Protein AF-A0A2H5QGP0-F1 (afdb_monomer_lite)

pLDDT: mean 85.45, std 14.39, range [37.5, 97.44]

Secondary structure (DSSP, 8-state):
-HHHHHHTS-TTT--HHHHHHHHHHTT-GGGGGTT----HHHHHHHHHHHHHHH-SSGGGSPPHHHHHHHHHSSS--PPPPPGGGGGGG-

Structure (mmCIF, N/CA/C/O backbone):
data_AF-A0A2H5QGP0-F1
#
_entry.id   AF-A0A2H5QGP0-F1
#
loop_
_atom_site.group_PDB
_atom_site.id
_atom_site.type_symbol
_atom_site.label_atom_id
_atom_site.label_alt_id
_atom_site.label_comp_id
_atom_site.label_asym_id
_atom_site.label_entity_id
_atom_site.label_seq_id
_atom_site.pdbx_PDB_ins_code
_atom_site.Cartn_x
_atom_site.Cartn_y
_atom_site.Cartn_z
_atom_site.occupancy
_atom_site.B_iso_or_equiv
_atom_site.auth_seq_id
_atom_site.auth_comp_id
_atom_site.auth_asym_id
_atom_site.auth_atom_id
_atom_site.pdbx_PDB_model_num
ATOM 1 N N . MET A 1 1 ? 0.811 -4.440 18.130 1.00 53.00 1 MET A N 1
ATOM 2 C CA . MET A 1 1 ? 1.806 -4.168 19.188 1.00 53.00 1 MET A CA 1
ATOM 3 C C . MET A 1 1 ? 2.979 -3.385 18.614 1.00 53.00 1 MET A C 1
ATOM 5 O O . MET A 1 1 ? 3.191 -2.292 19.094 1.00 53.00 1 MET A O 1
ATOM 9 N N . ILE A 1 2 ? 3.621 -3.827 17.523 1.00 61.62 2 ILE A N 1
ATOM 10 C CA . ILE A 1 2 ? 4.753 -3.085 16.922 1.00 61.62 2 ILE A CA 1
ATOM 11 C C . ILE A 1 2 ? 4.322 -1.815 16.143 1.00 61.62 2 ILE A C 1
ATOM 13 O O . ILE A 1 2 ? 4.982 -0.790 16.245 1.00 61.62 2 ILE A O 1
ATOM 17 N N . CYS A 1 3 ? 3.161 -1.807 15.463 1.00 62.91 3 CYS A N 1
ATOM 18 C CA . CYS A 1 3 ? 2.658 -0.604 14.757 1.00 62.91 3 CYS A CA 1
ATOM 19 C C . CYS A 1 3 ? 2.549 0.630 15.664 1.00 62.91 3 CYS A C 1
ATOM 21 O O . CYS A 1 3 ? 2.855 1.746 15.251 1.00 62.91 3 CYS A O 1
ATOM 23 N N . GLU A 1 4 ? 2.112 0.400 16.905 1.00 61.97 4 GLU A N 1
ATOM 24 C CA . GLU A 1 4 ? 1.992 1.442 17.920 1.00 61.97 4 GLU A CA 1
ATOM 25 C C . GLU A 1 4 ? 3.365 1.853 18.468 1.00 61.97 4 GLU A C 1
ATOM 27 O O . GLU A 1 4 ? 3.554 2.996 18.865 1.00 61.97 4 GLU A O 1
ATOM 32 N N . GLU A 1 5 ? 4.356 0.957 18.482 1.00 67.88 5 GLU A N 1
ATOM 33 C CA . GLU A 1 5 ? 5.725 1.299 18.888 1.00 67.88 5 GLU A CA 1
ATOM 34 C C . GLU A 1 5 ? 6.358 2.280 17.895 1.00 67.88 5 GLU A C 1
ATOM 36 O O . GLU A 1 5 ? 6.910 3.293 18.320 1.00 67.88 5 GLU A O 1
ATOM 41 N N . LEU A 1 6 ? 6.208 2.043 16.586 1.00 66.44 6 LEU A N 1
ATOM 42 C CA . LEU A 1 6 ? 6.712 2.964 15.563 1.00 66.44 6 LEU A CA 1
ATOM 43 C C . LEU A 1 6 ? 5.927 4.280 15.507 1.00 66.44 6 LEU A C 1
ATOM 45 O O . LEU A 1 6 ? 6.539 5.321 15.299 1.00 66.44 6 LEU A O 1
ATOM 49 N N . SER A 1 7 ? 4.614 4.284 15.769 1.00 69.25 7 SER A N 1
ATOM 50 C CA . SER A 1 7 ? 3.857 5.545 15.860 1.00 69.25 7 SER A CA 1
ATOM 51 C C . SER A 1 7 ? 4.258 6.413 17.061 1.00 69.25 7 SER A C 1
ATOM 53 O O . SER A 1 7 ? 3.916 7.589 17.105 1.00 69.25 7 SER A O 1
ATOM 55 N N . ASN A 1 8 ? 4.939 5.835 18.057 1.00 75.06 8 ASN A N 1
ATOM 56 C CA . ASN A 1 8 ? 5.418 6.541 19.247 1.00 75.06 8 ASN A CA 1
ATOM 57 C C . ASN A 1 8 ? 6.871 7.039 19.118 1.00 75.06 8 ASN A C 1
ATOM 59 O O . ASN A 1 8 ? 7.378 7.675 20.046 1.00 75.06 8 ASN A O 1
ATOM 63 N N . LEU A 1 9 ? 7.558 6.746 18.010 1.00 74.81 9 LEU A N 1
ATOM 64 C CA . LEU A 1 9 ? 8.896 7.270 17.752 1.00 74.81 9 LEU A CA 1
ATOM 65 C C . LEU A 1 9 ? 8.833 8.722 17.241 1.00 74.81 9 LEU A C 1
ATOM 67 O O . LEU A 1 9 ? 7.846 9.122 16.622 1.00 74.81 9 LEU A O 1
ATOM 71 N N . PRO A 1 10 ? 9.892 9.521 17.466 1.00 76.00 10 PRO A N 1
ATOM 72 C CA . PRO A 1 10 ? 10.040 10.828 16.833 1.00 76.00 10 PRO A CA 1
ATOM 73 C C . PRO A 1 10 ? 9.951 10.728 15.302 1.00 76.00 10 PRO A C 1
ATOM 75 O O . PRO A 1 10 ? 10.498 9.794 14.717 1.00 76.00 10 PRO A O 1
ATOM 78 N N . GLU A 1 11 ? 9.310 11.701 14.648 1.00 69.81 11 GLU A N 1
ATOM 79 C CA . GLU A 1 11 ? 9.111 11.713 13.186 1.00 69.81 11 GLU A CA 1
ATOM 80 C C . GLU A 1 11 ? 10.421 11.561 12.389 1.00 69.81 11 GLU A C 1
ATOM 82 O O . GLU A 1 11 ? 10.427 10.970 11.312 1.00 69.81 11 GLU A O 1
ATOM 87 N N . ASP A 1 12 ? 11.548 12.042 12.922 1.00 78.56 12 ASP A N 1
ATOM 88 C CA . ASP A 1 12 ? 12.874 11.940 12.303 1.00 78.56 12 ASP A CA 1
ATOM 89 C C . ASP A 1 12 ? 13.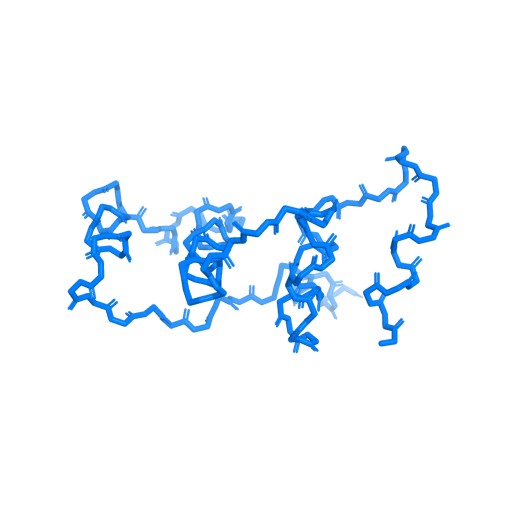511 10.542 12.404 1.00 78.56 12 ASP A C 1
ATOM 91 O O . ASP A 1 12 ? 14.556 10.297 11.800 1.00 78.56 12 ASP A O 1
ATOM 95 N N . GLN A 1 13 ? 12.894 9.621 13.149 1.00 74.75 13 GLN A N 1
ATOM 96 C CA . GLN A 1 13 ? 13.400 8.270 13.416 1.00 74.75 13 GLN A CA 1
ATOM 97 C C . GLN A 1 13 ? 12.518 7.164 12.825 1.00 74.75 13 GLN A C 1
ATOM 99 O O . GLN A 1 13 ? 12.925 6.002 12.821 1.00 74.75 13 GLN A O 1
ATOM 104 N N . VAL A 1 14 ? 11.331 7.501 12.313 1.00 80.75 14 VAL A N 1
ATOM 105 C CA . VAL A 1 14 ? 10.400 6.527 11.731 1.00 80.75 14 VAL A CA 1
ATOM 106 C C . VAL A 1 14 ? 10.675 6.344 10.244 1.00 80.75 14 VAL A C 1
ATOM 108 O O . VAL A 1 14 ? 10.564 7.276 9.448 1.00 80.75 14 VAL A O 1
ATOM 111 N N . ILE A 1 15 ? 10.959 5.107 9.839 1.00 87.56 15 ILE A N 1
ATOM 112 C CA . ILE A 1 15 ? 10.948 4.731 8.425 1.00 87.56 15 ILE A CA 1
ATOM 113 C C . ILE A 1 15 ? 9.490 4.520 8.010 1.00 87.56 15 ILE A C 1
ATOM 115 O O . ILE A 1 15 ? 8.841 3.565 8.438 1.00 87.56 15 ILE A O 1
ATOM 119 N N . LEU A 1 16 ? 8.977 5.416 7.161 1.00 88.38 16 LEU A N 1
ATOM 120 C CA . LEU A 1 16 ? 7.573 5.417 6.733 1.00 88.38 16 LEU A CA 1
ATOM 121 C C . LEU A 1 16 ? 7.138 4.071 6.134 1.00 88.38 16 LEU A C 1
ATOM 123 O O . LEU A 1 16 ? 6.070 3.567 6.4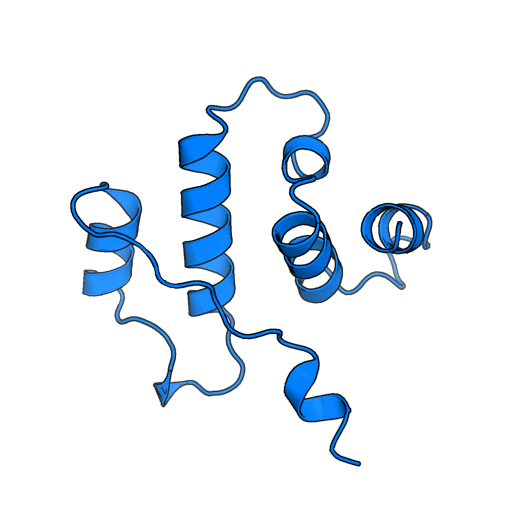62 1.00 88.38 16 LEU A O 1
ATOM 127 N N . GLU A 1 17 ? 7.970 3.484 5.274 1.00 89.06 17 GLU A N 1
ATOM 128 C CA . GLU A 1 17 ? 7.710 2.174 4.670 1.00 89.06 17 GLU A CA 1
ATOM 129 C C . GLU A 1 17 ? 7.551 1.069 5.722 1.00 89.06 17 GLU A C 1
ATOM 131 O O . GLU A 1 17 ? 6.613 0.275 5.641 1.00 89.06 17 GLU A O 1
ATOM 136 N N . GLU A 1 18 ? 8.438 1.034 6.718 1.00 88.06 18 GLU A N 1
ATOM 137 C CA . GLU A 1 18 ? 8.421 0.017 7.768 1.00 88.06 18 GLU A CA 1
ATOM 138 C C . GLU A 1 18 ? 7.169 0.151 8.637 1.00 88.06 18 GLU A C 1
ATOM 140 O O . GLU A 1 18 ? 6.466 -0.833 8.875 1.00 88.06 18 GLU A O 1
ATOM 145 N N . TRP A 1 19 ? 6.829 1.379 9.035 1.00 89.38 19 TRP A N 1
ATOM 146 C CA . TRP A 1 19 ? 5.609 1.655 9.789 1.00 89.38 19 TRP A CA 1
ATOM 147 C C . TRP A 1 19 ? 4.349 1.260 9.018 1.00 89.38 19 TRP A C 1
ATOM 149 O O . TRP A 1 19 ? 3.499 0.541 9.548 1.00 89.38 19 TRP A O 1
ATOM 159 N N . VAL A 1 20 ? 4.252 1.646 7.744 1.00 92.19 20 VAL A N 1
ATOM 160 C CA . VAL A 1 20 ? 3.121 1.276 6.883 1.00 92.19 20 VAL A CA 1
ATOM 161 C C . VAL A 1 20 ? 3.014 -0.241 6.734 1.00 92.19 20 VAL A C 1
ATOM 163 O O . VAL A 1 20 ? 1.911 -0.782 6.856 1.00 92.19 20 VAL A O 1
ATOM 166 N N . TYR A 1 21 ? 4.128 -0.944 6.504 1.00 92.25 21 TYR A N 1
ATOM 167 C CA . TYR A 1 21 ? 4.117 -2.400 6.369 1.00 92.25 21 TYR A CA 1
ATOM 168 C C . TYR A 1 21 ? 3.661 -3.082 7.662 1.00 92.25 21 TYR A C 1
ATOM 170 O O . TYR A 1 21 ? 2.842 -4.000 7.620 1.00 92.25 21 TYR A O 1
ATOM 178 N N . GLN A 1 22 ? 4.123 -2.617 8.822 1.00 90.00 22 GLN A N 1
ATOM 179 C CA . GLN A 1 22 ? 3.673 -3.155 10.103 1.00 90.00 22 GLN A CA 1
ATOM 180 C C . GLN A 1 22 ? 2.182 -2.904 10.329 1.00 90.00 22 GLN A C 1
ATOM 182 O O . GLN A 1 22 ? 1.470 -3.820 10.735 1.00 90.00 22 GLN A O 1
ATOM 187 N N . CYS A 1 23 ? 1.682 -1.692 10.058 1.00 92.12 23 CYS A N 1
ATOM 188 C CA . CYS A 1 23 ? 0.247 -1.383 10.117 1.00 92.12 23 CYS A CA 1
ATOM 189 C C . CYS A 1 23 ? -0.565 -2.314 9.211 1.00 92.12 23 CYS A C 1
ATOM 191 O O . CYS A 1 23 ? -1.628 -2.793 9.611 1.00 92.12 23 CYS A O 1
ATOM 193 N N . PHE A 1 24 ? -0.046 -2.605 8.018 1.00 93.44 24 PHE A N 1
ATOM 194 C CA . PHE A 1 24 ? -0.632 -3.552 7.079 1.00 93.44 24 PHE A CA 1
ATOM 195 C C . PHE A 1 24 ? -0.654 -4.988 7.625 1.00 93.44 24 PHE A C 1
ATOM 197 O O . PHE A 1 24 ? -1.720 -5.602 7.662 1.00 93.44 24 PHE A O 1
ATOM 204 N N . GLU A 1 25 ? 0.476 -5.508 8.105 1.00 91.88 25 GLU A N 1
ATOM 205 C CA . GLU A 1 25 ? 0.588 -6.866 8.659 1.00 91.88 25 GLU A CA 1
ATOM 206 C C . GLU A 1 25 ? -0.264 -7.046 9.926 1.00 91.88 25 GLU A C 1
ATOM 208 O O . GLU A 1 25 ? -0.890 -8.087 10.126 1.00 91.88 25 GLU A O 1
ATOM 213 N N . GLY A 1 26 ? -0.345 -6.007 10.757 1.00 90.00 26 GLY A N 1
ATOM 214 C CA . GLY A 1 26 ? -1.150 -5.983 11.974 1.00 90.00 26 GLY A CA 1
ATOM 215 C C . GLY A 1 26 ? -2.645 -5.732 11.754 1.00 90.00 26 GLY A C 1
ATOM 216 O O . GLY A 1 26 ? -3.393 -5.768 12.729 1.00 90.00 26 GLY A O 1
ATOM 217 N N . GLY A 1 27 ? -3.087 -5.453 10.521 1.00 90.31 27 GLY A N 1
ATOM 218 C CA . GLY A 1 27 ? -4.483 -5.126 10.210 1.00 90.31 27 GLY A CA 1
ATOM 219 C C . GLY A 1 27 ? -4.963 -3.776 10.763 1.00 90.31 27 GLY A C 1
ATOM 220 O O . GLY A 1 27 ? -6.166 -3.544 10.841 1.00 90.31 27 GLY A O 1
ATOM 221 N N . ASN A 1 28 ? -4.045 -2.878 11.134 1.00 90.88 28 ASN A N 1
ATOM 222 C CA . ASN A 1 28 ? -4.326 -1.591 11.784 1.00 90.88 28 ASN A CA 1
ATOM 223 C C . ASN A 1 28 ? -4.255 -0.412 10.799 1.00 90.88 28 ASN A C 1
ATOM 225 O O . ASN A 1 28 ? -3.788 0.672 11.141 1.00 90.88 28 ASN A O 1
ATOM 229 N N . LEU A 1 29 ? -4.712 -0.609 9.558 1.00 91.19 29 LEU A N 1
ATOM 230 C CA . LEU A 1 29 ? -4.596 0.390 8.486 1.00 91.19 29 LEU A CA 1
ATOM 231 C C . LEU A 1 29 ? -5.305 1.716 8.792 1.00 91.19 29 LEU A C 1
ATOM 233 O O . LEU A 1 29 ? -4.888 2.754 8.290 1.00 91.19 29 LEU A O 1
ATOM 237 N N . SER A 1 30 ? -6.327 1.713 9.648 1.00 89.31 30 SER A N 1
ATOM 238 C CA . SER A 1 30 ? -7.025 2.930 10.077 1.00 89.31 30 SER A CA 1
ATOM 239 C C . SER A 1 30 ? -6.116 3.949 10.773 1.00 89.31 30 SER A C 1
ATOM 241 O O . SER A 1 30 ? -6.448 5.130 10.798 1.00 89.31 30 SER A O 1
ATOM 243 N N . GLN A 1 31 ? -4.974 3.521 11.324 1.00 88.25 31 GLN A N 1
ATOM 244 C CA . GLN A 1 31 ? -3.986 4.426 11.922 1.00 88.25 31 GLN A CA 1
ATOM 245 C C . GLN A 1 31 ? -3.291 5.311 10.876 1.00 88.25 31 GLN A C 1
ATOM 247 O O . GLN A 1 31 ? -2.802 6.378 11.220 1.00 88.25 31 GLN A O 1
ATOM 252 N N . LEU A 1 32 ? -3.285 4.903 9.601 1.00 88.75 32 LEU A N 1
ATOM 253 C CA . LEU A 1 32 ? -2.625 5.634 8.514 1.00 88.75 32 LEU A CA 1
ATOM 254 C C . LEU A 1 32 ? -3.407 6.864 8.030 1.00 88.75 32 LEU A C 1
ATOM 256 O O . LEU A 1 32 ? -2.881 7.635 7.236 1.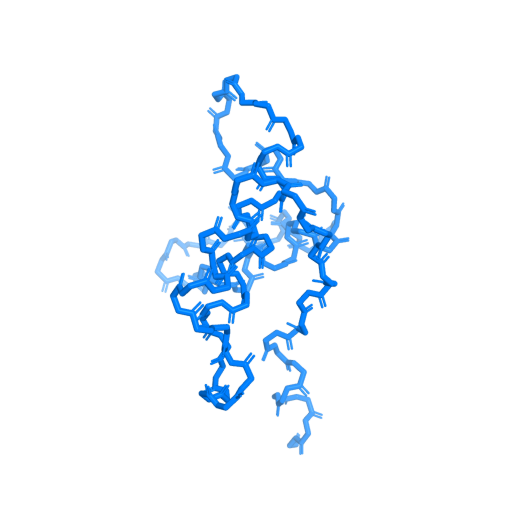00 88.75 32 LEU A O 1
ATOM 260 N N . VAL A 1 33 ? -4.669 7.016 8.443 1.00 89.56 33 VAL A N 1
ATOM 261 C CA . VAL A 1 33 ? -5.599 8.012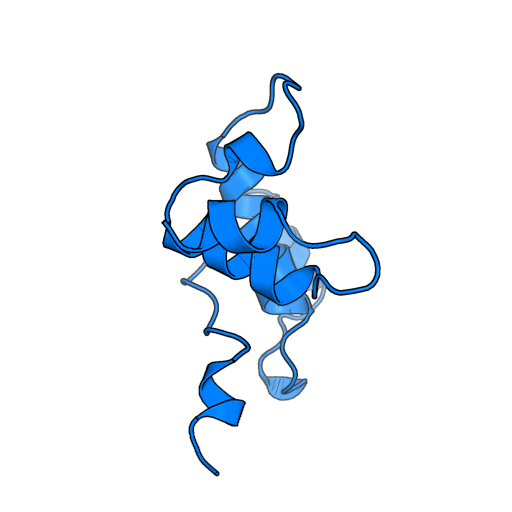 7.882 1.00 89.56 33 VAL A CA 1
ATOM 262 C C . VAL A 1 33 ? -6.160 8.983 8.925 1.00 89.56 33 VAL A C 1
ATOM 264 O O . VAL A 1 33 ? -7.146 9.645 8.650 1.00 89.56 33 VAL A O 1
ATOM 267 N N . GLU A 1 34 ? -5.567 9.058 10.124 1.00 82.00 34 GLU A N 1
ATOM 268 C CA . GLU A 1 34 ? -5.835 10.079 11.166 1.00 82.00 34 GLU A CA 1
ATOM 269 C C . GLU A 1 34 ? -7.315 10.493 11.365 1.00 82.00 34 GLU A C 1
ATOM 271 O O . GLU A 1 34 ? -7.640 11.654 11.608 1.00 82.00 34 GLU A O 1
ATOM 276 N N . GLY A 1 35 ? -8.245 9.536 11.303 1.00 78.25 35 GLY A N 1
ATOM 277 C CA . GLY A 1 35 ? -9.674 9.797 11.519 1.00 78.25 35 GLY A CA 1
ATOM 278 C C . GLY A 1 35 ? -10.456 10.268 10.288 1.00 78.25 35 GLY A C 1
ATOM 279 O O . GLY A 1 35 ? -11.632 10.607 10.420 1.00 78.25 35 GLY A O 1
ATOM 280 N N . GLU A 1 36 ? -9.860 10.248 9.096 1.00 88.62 36 GLU A N 1
ATOM 281 C CA . GLU A 1 36 ? -10.594 10.377 7.840 1.00 88.62 36 GLU A CA 1
ATOM 282 C C . GLU A 1 36 ? -11.476 9.143 7.591 1.00 88.62 36 GLU A C 1
ATOM 284 O O . GLU A 1 36 ? -11.052 7.991 7.738 1.00 88.62 36 GLU A O 1
ATOM 289 N N . GLU A 1 37 ? -12.723 9.376 7.173 1.00 90.31 37 GLU A N 1
ATOM 290 C CA . GLU A 1 37 ? -13.595 8.293 6.723 1.00 90.31 37 GLU A CA 1
ATOM 291 C C . GLU A 1 37 ? -13.183 7.836 5.323 1.00 90.31 37 GLU A C 1
ATOM 293 O O . GLU A 1 37 ? -13.507 8.460 4.311 1.00 90.31 37 GLU A O 1
ATOM 298 N N . VAL A 1 38 ? -12.479 6.708 5.274 1.00 92.12 38 VAL A N 1
ATOM 299 C CA . VAL A 1 38 ? -12.057 6.058 4.032 1.00 92.12 38 VAL A CA 1
ATOM 300 C C . VAL A 1 38 ? -12.657 4.663 3.912 1.00 92.12 38 VAL A C 1
ATOM 302 O O . VAL A 1 38 ? -12.854 3.948 4.901 1.00 92.12 38 VAL A O 1
ATOM 305 N N . ASP A 1 39 ? -12.912 4.239 2.674 1.00 93.88 39 ASP A N 1
ATOM 306 C CA . ASP A 1 39 ? -13.286 2.855 2.402 1.00 93.88 39 ASP A CA 1
ATOM 307 C C . ASP A 1 39 ? -12.099 1.935 2.722 1.00 93.88 39 ASP A C 1
ATOM 309 O O . ASP A 1 39 ? -11.058 1.975 2.065 1.00 93.88 39 ASP A O 1
ATOM 313 N N . GLN A 1 40 ? -12.260 1.093 3.743 1.00 92.31 40 GLN A N 1
ATOM 314 C CA . GLN A 1 40 ? -11.182 0.242 4.256 1.00 92.31 40 GLN A CA 1
ATOM 315 C C . GLN A 1 40 ? -10.644 -0.736 3.203 1.00 92.31 40 GLN A C 1
ATOM 317 O O . GLN A 1 40 ? -9.458 -1.059 3.207 1.00 92.31 40 GLN A O 1
ATOM 322 N N . ARG A 1 41 ? -11.487 -1.179 2.259 1.00 92.50 41 ARG A N 1
ATOM 323 C CA . ARG A 1 41 ? -11.058 -2.087 1.183 1.00 92.50 41 ARG A CA 1
ATOM 324 C C . ARG A 1 41 ? -10.207 -1.356 0.152 1.00 92.50 41 ARG A C 1
ATOM 326 O O . ARG A 1 41 ? -9.234 -1.921 -0.344 1.00 92.50 41 ARG A O 1
ATOM 333 N N . GLN A 1 42 ? -10.561 -0.118 -0.181 1.00 94.00 42 GLN A N 1
ATOM 334 C CA . GLN A 1 42 ? -9.751 0.742 -1.038 1.00 94.00 42 GLN A CA 1
ATOM 335 C C . GLN A 1 42 ? -8.444 1.129 -0.354 1.00 94.00 42 GLN A C 1
ATOM 337 O O . GLN A 1 42 ? -7.405 1.072 -1.006 1.00 94.00 42 GLN A O 1
ATOM 342 N N . LEU A 1 43 ? -8.469 1.436 0.946 1.00 95.38 43 LEU A N 1
ATOM 343 C CA . LEU A 1 43 ? -7.260 1.718 1.719 1.00 95.38 43 LEU A CA 1
ATOM 344 C C . LEU A 1 43 ? -6.297 0.528 1.678 1.00 95.38 43 LEU A C 1
ATOM 346 O O . LEU A 1 43 ? -5.156 0.677 1.248 1.00 95.38 43 LEU A O 1
ATOM 350 N N . GLU A 1 44 ? -6.766 -0.672 2.026 1.00 95.44 44 GLU A N 1
ATOM 351 C CA . GLU A 1 44 ? -5.951 -1.889 1.960 1.00 95.44 44 GLU A CA 1
ATOM 352 C C . GLU A 1 44 ? -5.400 -2.134 0.550 1.00 95.44 44 GLU A C 1
ATOM 354 O O . GLU A 1 44 ? -4.223 -2.457 0.380 1.00 95.44 44 GLU A O 1
ATOM 359 N N . ARG A 1 45 ? -6.230 -1.938 -0.480 1.00 96.50 45 ARG A N 1
ATOM 360 C CA . ARG A 1 45 ? -5.820 -2.080 -1.880 1.00 96.50 45 ARG A CA 1
ATOM 361 C C . ARG A 1 45 ? -4.704 -1.100 -2.240 1.00 96.50 45 ARG A C 1
ATOM 363 O O . ARG A 1 45 ? -3.703 -1.530 -2.808 1.00 96.50 45 ARG A O 1
ATOM 370 N N . ILE A 1 46 ? -4.852 0.180 -1.908 1.00 96.06 46 ILE A N 1
ATOM 371 C CA . ILE A 1 46 ? -3.861 1.225 -2.202 1.00 96.06 46 ILE A CA 1
ATOM 372 C C . ILE A 1 46 ? -2.551 0.940 -1.470 1.00 96.06 46 ILE A C 1
ATOM 374 O O . ILE A 1 46 ? -1.496 0.991 -2.097 1.00 96.06 46 ILE A O 1
ATOM 378 N N . ILE A 1 47 ? -2.609 0.566 -0.189 1.00 96.44 47 ILE A N 1
ATOM 379 C CA . ILE A 1 47 ? -1.415 0.230 0.597 1.00 96.44 47 ILE A CA 1
ATOM 380 C C . ILE A 1 47 ? -0.688 -0.977 0.000 1.00 96.44 47 ILE A C 1
ATOM 382 O O . ILE A 1 47 ? 0.523 -0.917 -0.205 1.00 96.44 47 ILE A O 1
ATOM 386 N N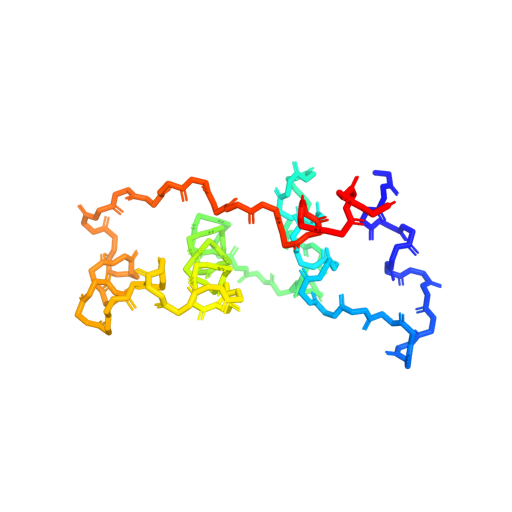 . LYS A 1 48 ? -1.406 -2.036 -0.396 1.00 96.44 48 LYS A N 1
ATOM 387 C CA . LYS A 1 48 ? -0.791 -3.174 -1.099 1.00 96.44 48 LYS A CA 1
ATOM 388 C C . LYS A 1 48 ? -0.122 -2.754 -2.410 1.00 96.44 48 LYS A C 1
ATOM 390 O O . LYS A 1 48 ? 0.985 -3.207 -2.691 1.00 96.44 48 LYS A O 1
ATOM 395 N N . VAL A 1 49 ? -0.765 -1.905 -3.220 1.00 97.31 49 VAL A N 1
ATOM 396 C CA . VAL A 1 49 ? -0.156 -1.373 -4.455 1.00 97.31 49 VAL A CA 1
ATOM 397 C C . VAL A 1 49 ? 1.108 -0.577 -4.136 1.00 97.31 49 VAL A C 1
ATOM 399 O O . VAL A 1 49 ? 2.129 -0.794 -4.783 1.00 97.31 49 VAL A O 1
ATOM 402 N N . ALA A 1 50 ? 1.054 0.316 -3.145 1.00 96.56 50 ALA A N 1
ATOM 403 C CA . ALA A 1 50 ? 2.178 1.156 -2.751 1.00 96.56 50 ALA A CA 1
ATOM 404 C C . ALA A 1 50 ? 3.385 0.312 -2.321 1.00 96.56 50 ALA A C 1
ATOM 406 O O . ALA A 1 50 ? 4.471 0.509 -2.860 1.00 96.56 50 ALA A O 1
ATOM 407 N N . LEU A 1 51 ? 3.172 -0.687 -1.459 1.00 95.50 51 LEU A N 1
ATOM 408 C CA . LEU A 1 51 ? 4.213 -1.612 -1.004 1.00 95.50 51 LEU A CA 1
ATOM 409 C C . LEU A 1 51 ? 4.847 -2.395 -2.170 1.00 95.50 51 LEU A C 1
ATOM 411 O O . LEU A 1 51 ? 6.063 -2.535 -2.233 1.00 95.50 51 LEU A O 1
ATOM 415 N N . TRP A 1 52 ? 4.058 -2.833 -3.159 1.00 96.31 52 TRP A N 1
ATOM 416 C CA . TRP A 1 52 ? 4.596 -3.455 -4.380 1.00 96.31 52 TRP A CA 1
ATOM 417 C C . TRP A 1 52 ? 5.421 -2.493 -5.250 1.00 96.31 52 TRP A C 1
ATOM 419 O O . TRP A 1 52 ? 6.351 -2.922 -5.934 1.00 96.31 52 TRP A O 1
ATOM 429 N N . CYS A 1 53 ? 5.073 -1.207 -5.271 1.00 96.56 53 CYS A N 1
ATOM 430 C CA . CYS A 1 53 ? 5.751 -0.196 -6.082 1.00 96.56 53 CYS A CA 1
ATOM 431 C C . CYS A 1 53 ? 7.103 0.239 -5.507 1.00 96.56 53 CYS A C 1
ATOM 433 O O . CYS A 1 53 ? 7.970 0.652 -6.280 1.00 96.56 53 CYS A O 1
ATOM 435 N N . ILE A 1 54 ? 7.277 0.169 -4.186 1.00 93.69 54 ILE A N 1
ATOM 436 C CA . ILE A 1 54 ? 8.491 0.645 -3.508 1.00 93.69 54 ILE A CA 1
ATOM 437 C C . ILE A 1 54 ? 9.535 -0.446 -3.259 1.00 93.69 54 ILE A C 1
ATOM 439 O O . ILE A 1 54 ? 10.641 -0.101 -2.870 1.00 93.69 54 ILE A O 1
ATOM 443 N N . LEU A 1 55 ? 9.234 -1.715 -3.567 1.00 91.38 55 LEU A N 1
ATOM 444 C CA . LEU A 1 55 ? 10.155 -2.840 -3.360 1.00 91.38 55 LEU A CA 1
ATOM 445 C C . LEU A 1 55 ? 11.578 -2.549 -3.835 1.00 91.38 55 LEU A C 1
ATOM 447 O O . LEU A 1 55 ? 11.770 -2.119 -4.973 1.00 91.38 55 LEU A O 1
ATOM 451 N N . ASP A 1 56 ? 12.576 -2.876 -3.020 1.00 88.94 56 ASP A N 1
ATOM 452 C CA . ASP A 1 56 ? 13.983 -2.651 -3.362 1.00 88.94 56 ASP A CA 1
ATOM 453 C C . ASP A 1 56 ? 14.365 -3.265 -4.708 1.00 88.94 56 ASP A C 1
ATOM 455 O O . ASP A 1 56 ? 14.946 -2.583 -5.551 1.00 88.94 56 ASP A O 1
ATOM 459 N N . GLU A 1 57 ? 13.963 -4.516 -4.942 1.00 90.06 57 GLU A N 1
ATOM 460 C CA . GLU A 1 57 ? 14.244 -5.241 -6.177 1.00 90.06 57 GLU A CA 1
ATOM 461 C C . GLU A 1 57 ? 13.369 -4.722 -7.340 1.00 90.06 57 GLU A C 1
ATOM 463 O O . GLU A 1 57 ? 12.169 -5.026 -7.407 1.00 90.06 57 GLU A O 1
ATOM 468 N N . PRO A 1 58 ? 13.935 -3.977 -8.315 1.00 92.31 58 PRO A N 1
ATOM 469 C CA . PRO A 1 58 ? 13.140 -3.317 -9.349 1.00 92.31 58 PRO A CA 1
ATOM 470 C C . PRO A 1 58 ? 12.423 -4.302 -10.272 1.00 92.31 58 PRO A C 1
ATOM 472 O O . PRO A 1 58 ? 11.369 -3.975 -10.817 1.00 92.31 58 PRO A O 1
ATOM 475 N N . SER A 1 59 ? 12.972 -5.510 -10.443 1.00 93.00 59 SER A N 1
ATOM 476 C CA . SER A 1 59 ? 12.371 -6.555 -11.276 1.00 93.00 59 SER A CA 1
ATOM 477 C C . SER A 1 59 ? 11.076 -7.136 -10.692 1.00 93.00 59 SER A C 1
ATOM 479 O O . SER A 1 59 ? 10.266 -7.685 -11.442 1.00 93.00 59 SER A O 1
ATOM 481 N N . LEU A 1 60 ? 10.847 -6.978 -9.383 1.00 92.69 60 LEU A N 1
ATOM 482 C CA . LEU A 1 60 ? 9.621 -7.413 -8.706 1.00 92.69 60 LEU A CA 1
ATOM 483 C C . LEU A 1 60 ? 8.512 -6.352 -8.732 1.00 92.69 60 LEU A C 1
ATOM 485 O O . LEU A 1 60 ? 7.344 -6.686 -8.512 1.00 92.69 60 LEU A O 1
ATOM 489 N N . ARG A 1 61 ? 8.842 -5.088 -9.026 1.00 95.56 61 ARG A N 1
ATOM 490 C CA . ARG A 1 61 ? 7.857 -4.000 -9.078 1.00 95.56 61 ARG A CA 1
ATOM 491 C C . ARG A 1 61 ? 6.871 -4.210 -10.235 1.00 95.56 61 ARG A C 1
ATOM 493 O O . ARG A 1 61 ? 7.263 -4.605 -11.338 1.00 95.56 61 ARG A O 1
ATOM 500 N N . PRO A 1 62 ? 5.574 -3.925 -10.042 1.00 96.69 62 PRO A N 1
ATOM 501 C CA . PRO A 1 62 ? 4.593 -4.005 -11.114 1.00 96.69 62 PRO A CA 1
ATOM 502 C C . PRO A 1 62 ? 4.843 -2.923 -12.174 1.00 96.69 62 PRO A C 1
ATOM 504 O O . PRO A 1 62 ? 5.228 -1.796 -11.872 1.00 96.69 62 PRO A O 1
ATOM 507 N N . SER A 1 63 ? 4.551 -3.237 -13.439 1.00 97.31 63 SER A N 1
ATOM 508 C CA . SER A 1 63 ? 4.501 -2.207 -14.481 1.00 97.31 63 SER A CA 1
ATOM 509 C C . SER A 1 63 ? 3.358 -1.226 -14.214 1.00 97.31 63 SER A C 1
ATOM 511 O O . SER A 1 63 ? 2.335 -1.607 -13.644 1.00 97.31 63 SER A O 1
ATOM 513 N N . MET A 1 64 ? 3.461 0.009 -14.711 1.00 97.25 64 MET A N 1
ATOM 514 C CA . MET A 1 64 ? 2.399 1.011 -14.532 1.00 97.25 64 MET A CA 1
ATOM 515 C C . MET A 1 64 ? 1.031 0.532 -15.057 1.00 97.25 64 MET A C 1
ATOM 517 O O . MET A 1 64 ? -0.003 0.781 -14.447 1.00 97.25 64 MET A O 1
ATOM 521 N N . LYS A 1 65 ? 1.015 -0.253 -16.145 1.00 96.75 65 LYS A N 1
ATOM 522 C CA . LYS A 1 65 ? -0.208 -0.907 -16.641 1.00 96.75 65 LYS A CA 1
ATOM 523 C C . LYS A 1 65 ? -0.814 -1.862 -15.604 1.00 96.75 65 LYS A C 1
ATOM 525 O O . LYS A 1 65 ? -2.029 -1.898 -15.447 1.00 96.75 65 LYS A O 1
ATOM 530 N N . LYS A 1 66 ? 0.016 -2.652 -14.917 1.00 96.44 66 LYS A N 1
ATOM 531 C CA . LYS A 1 66 ? -0.436 -3.570 -13.864 1.00 96.44 66 LYS A CA 1
ATOM 532 C C . LYS A 1 66 ? -0.907 -2.799 -12.629 1.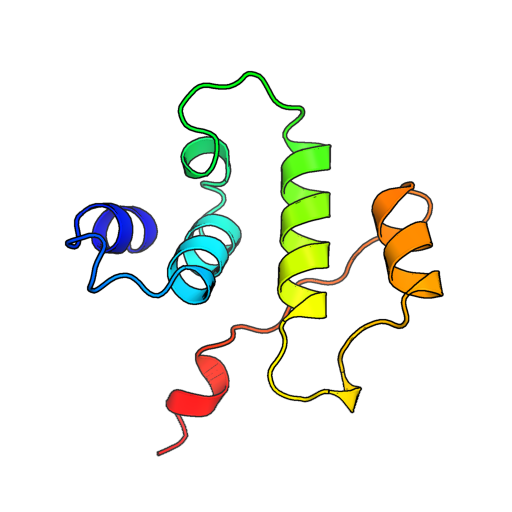00 96.44 66 LYS A C 1
ATOM 534 O O . LYS A 1 66 ? -1.937 -3.164 -12.083 1.00 96.44 66 LYS A O 1
ATOM 539 N N . VAL A 1 67 ? -0.219 -1.719 -12.251 1.00 97.44 67 VAL A N 1
ATOM 540 C CA . VAL A 1 67 ? -0.636 -0.812 -11.166 1.00 97.44 67 VAL A CA 1
ATOM 541 C C . VAL A 1 67 ? -2.050 -0.278 -11.403 1.00 97.44 67 VAL A C 1
ATOM 543 O O . VAL A 1 67 ? -2.884 -0.383 -10.511 1.00 97.44 67 VAL A O 1
ATOM 546 N N . LEU A 1 68 ? -2.356 0.206 -12.613 1.00 96.62 68 LEU A N 1
ATOM 547 C CA . LEU A 1 68 ? -3.706 0.674 -12.957 1.00 96.62 68 LEU A CA 1
ATOM 548 C C . LEU A 1 68 ? -4.762 -0.422 -12.772 1.00 96.62 68 LEU A C 1
ATOM 550 O O . LEU A 1 68 ? -5.748 -0.207 -12.075 1.00 96.62 68 LEU A O 1
ATOM 554 N N . LEU A 1 69 ? -4.514 -1.626 -13.297 1.00 96.81 69 LEU A N 1
ATOM 555 C CA . LEU A 1 69 ? -5.424 -2.764 -13.117 1.00 96.81 69 LEU A CA 1
ATOM 556 C C . LEU A 1 69 ? -5.592 -3.147 -11.639 1.00 96.81 69 LEU A C 1
ATOM 558 O O . LEU A 1 69 ? -6.676 -3.531 -11.216 1.00 96.81 69 LEU A O 1
ATOM 562 N N . MET A 1 70 ? -4.527 -3.060 -10.841 1.00 97.06 70 MET A N 1
ATOM 563 C CA . MET A 1 70 ? -4.590 -3.325 -9.403 1.00 97.06 70 MET A CA 1
ATOM 564 C C . MET A 1 70 ? -5.435 -2.278 -8.671 1.00 97.06 70 MET A C 1
ATOM 566 O O . MET A 1 70 ? -6.158 -2.643 -7.747 1.00 97.06 70 MET A O 1
ATOM 570 N N . LEU A 1 71 ? -5.388 -1.011 -9.086 1.00 96.62 71 LEU A N 1
ATOM 571 C CA . LEU A 1 71 ? -6.164 0.081 -8.490 1.00 96.62 71 LEU A CA 1
ATOM 572 C C . LEU A 1 71 ? -7.641 0.058 -8.906 1.00 96.62 71 LEU A C 1
ATOM 574 O O . LEU A 1 71 ? -8.506 0.239 -8.056 1.00 96.62 71 LEU A O 1
ATOM 578 N N . GLU A 1 72 ? -7.944 -0.234 -10.173 1.00 94.81 72 GLU A N 1
ATOM 579 C CA . GLU A 1 72 ? -9.318 -0.280 -10.709 1.00 94.81 72 GLU A CA 1
ATOM 580 C C . GLU A 1 72 ? -10.183 -1.394 -10.092 1.00 94.81 72 GLU A C 1
ATOM 582 O O . GLU A 1 72 ? -11.403 -1.400 -10.244 1.00 94.81 72 GLU A O 1
ATOM 587 N N . GLY A 1 73 ? -9.566 -2.361 -9.407 1.00 90.81 73 GLY A N 1
ATOM 588 C CA . GLY A 1 73 ? -10.268 -3.471 -8.771 1.00 90.81 73 GLY A CA 1
ATOM 589 C C . GLY A 1 73 ? -10.455 -4.787 -9.546 1.00 90.81 73 GLY A C 1
ATOM 590 O O . GLY A 1 73 ? -10.836 -5.749 -8.876 1.00 90.81 73 GLY A O 1
ATOM 591 N N . PRO A 1 74 ? -10.185 -4.936 -10.865 1.00 89.25 74 PRO A N 1
ATOM 592 C CA . PRO A 1 74 ? -10.448 -6.198 -11.569 1.00 89.25 74 PRO A CA 1
ATOM 593 C C . PRO A 1 74 ? -9.491 -7.341 -11.207 1.00 89.25 74 PRO A C 1
ATOM 595 O O . PRO A 1 74 ? -9.754 -8.483 -11.576 1.00 89.25 74 PRO A O 1
ATOM 598 N N . VAL A 1 75 ? -8.381 -7.060 -10.518 1.00 91.31 75 VAL A N 1
ATOM 599 C CA . VAL A 1 75 ? -7.416 -8.081 -10.088 1.00 91.31 75 VAL A CA 1
ATOM 600 C C . VAL A 1 75 ? -7.244 -8.082 -8.573 1.00 91.31 75 VAL A C 1
ATOM 602 O O . VAL A 1 75 ? -7.258 -7.032 -7.917 1.00 91.31 75 VAL A O 1
ATOM 605 N N . GLU A 1 76 ? -7.057 -9.274 -8.016 1.00 91.81 76 GLU A N 1
ATOM 606 C CA . GLU A 1 76 ? -6.594 -9.436 -6.641 1.00 91.81 76 GLU A CA 1
ATOM 607 C C . GLU A 1 76 ? -5.105 -9.107 -6.541 1.00 91.81 76 GLU A C 1
ATOM 609 O O . GLU A 1 76 ? -4.321 -9.366 -7.460 1.00 91.81 76 GLU A O 1
ATOM 614 N N . ILE A 1 77 ? -4.719 -8.514 -5.414 1.00 96.00 77 ILE A N 1
ATOM 615 C CA . ILE A 1 77 ? -3.340 -8.114 -5.159 1.00 96.00 77 ILE A CA 1
ATOM 616 C C . ILE A 1 77 ? -2.725 -9.109 -4.175 1.00 96.00 77 ILE A C 1
ATOM 618 O O . ILE A 1 77 ? -3.241 -9.228 -3.058 1.00 96.00 77 ILE A O 1
ATOM 622 N N . PRO A 1 78 ? -1.636 -9.807 -4.551 1.00 94.56 78 PRO A N 1
ATOM 623 C CA . PRO A 1 78 ? -0.927 -10.673 -3.622 1.00 94.56 78 PRO A CA 1
ATOM 624 C C . PRO A 1 78 ? -0.338 -9.857 -2.469 1.00 94.56 78 PRO A C 1
ATOM 626 O O . PRO A 1 78 ? -0.043 -8.669 -2.619 1.00 94.56 78 PRO A O 1
ATOM 629 N N . ILE A 1 79 ? -0.143 -10.510 -1.326 1.00 94.62 79 ILE A N 1
ATOM 630 C CA . ILE A 1 79 ? 0.495 -9.896 -0.159 1.00 94.62 79 ILE A CA 1
ATOM 631 C C . ILE A 1 79 ? 1.912 -9.442 -0.566 1.00 94.62 79 ILE A C 1
ATOM 633 O O . ILE A 1 79 ? 2.659 -10.259 -1.114 1.00 94.62 79 ILE A O 1
ATOM 637 N N . PRO A 1 80 ? 2.264 -8.156 -0.384 1.00 93.31 80 PRO A N 1
ATOM 638 C CA . PRO A 1 80 ? 3.606 -7.666 -0.676 1.00 93.31 80 PRO A CA 1
ATOM 639 C C . PRO A 1 80 ? 4.630 -8.299 0.282 1.00 93.31 80 PRO A C 1
ATOM 641 O O . PRO A 1 80 ? 4.280 -8.598 1.424 1.00 93.31 80 PRO A O 1
ATOM 644 N N . PRO A 1 81 ? 5.879 -8.529 -0.156 1.00 90.62 81 PRO A N 1
ATOM 645 C CA . PRO A 1 81 ? 6.927 -9.032 0.725 1.00 90.62 81 PRO A CA 1
ATOM 646 C C . PRO A 1 81 ? 7.301 -7.993 1.791 1.00 90.62 81 PRO A C 1
ATOM 648 O O . PRO A 1 81 ? 7.190 -6.791 1.558 1.00 90.62 81 PRO A O 1
ATOM 651 N N . ASN A 1 82 ? 7.769 -8.470 2.947 1.00 85.94 82 ASN A N 1
ATOM 652 C CA . ASN A 1 82 ? 8.225 -7.604 4.029 1.00 85.94 82 ASN A CA 1
ATOM 653 C C . ASN A 1 82 ? 9.547 -6.913 3.632 1.00 85.94 82 ASN A C 1
ATOM 655 O O . ASN A 1 82 ? 10.510 -7.619 3.311 1.00 85.94 82 ASN A O 1
ATOM 659 N N . PRO A 1 83 ? 9.617 -5.571 3.676 1.00 75.62 83 PRO A N 1
ATOM 660 C CA . PRO A 1 83 ? 10.796 -4.812 3.256 1.00 75.62 83 PRO A CA 1
ATOM 661 C C . PRO A 1 83 ? 12.039 -5.126 4.105 1.00 75.62 83 PRO A C 1
ATOM 663 O O . PRO A 1 83 ? 13.153 -5.197 3.594 1.00 75.62 83 PRO A O 1
ATOM 666 N N . THR A 1 84 ? 11.860 -5.457 5.384 1.00 68.31 84 THR A N 1
ATOM 667 C CA . THR A 1 84 ? 12.944 -5.771 6.327 1.00 68.31 84 THR A CA 1
ATOM 668 C C . THR A 1 84 ? 13.455 -7.214 6.196 1.00 68.31 84 THR A C 1
ATOM 670 O O . THR A 1 84 ? 14.478 -7.567 6.782 1.00 68.31 84 THR A O 1
ATOM 673 N N . SER A 1 85 ? 12.805 -8.080 5.403 1.00 59.69 85 SER A N 1
ATOM 674 C CA . SER A 1 85 ? 13.220 -9.491 5.254 1.00 59.69 85 SER A CA 1
ATOM 675 C C . SER A 1 85 ? 14.590 -9.685 4.594 1.00 59.69 85 SER A C 1
ATOM 677 O O . SER A 1 85 ? 15.151 -10.773 4.686 1.00 59.69 85 SER A O 1
ATOM 679 N N . PHE A 1 86 ? 15.164 -8.650 3.974 1.00 52.94 86 PHE A N 1
ATOM 680 C CA . PHE A 1 86 ? 16.543 -8.683 3.472 1.00 52.94 86 PHE A CA 1
ATOM 681 C C . PHE A 1 86 ? 17.591 -8.247 4.510 1.00 52.94 86 PHE A C 1
ATOM 683 O O . PHE A 1 86 ? 18.768 -8.561 4.345 1.00 52.94 86 PHE A O 1
ATOM 690 N N . LEU A 1 87 ? 17.184 -7.577 5.595 1.00 50.19 87 LEU A N 1
ATOM 691 C CA . LEU A 1 87 ? 18.085 -7.100 6.654 1.00 50.19 87 LEU A CA 1
ATOM 692 C C . LEU A 1 87 ? 18.333 -8.141 7.756 1.00 50.19 87 LEU A C 1
ATOM 694 O O . LEU A 1 87 ? 19.294 -8.013 8.506 1.00 50.19 87 LEU A O 1
ATOM 698 N N . SER A 1 88 ? 17.520 -9.198 7.838 1.00 39.91 88 SER A N 1
ATOM 699 C CA . SER A 1 88 ? 17.721 -10.315 8.776 1.00 39.91 88 SER A CA 1
ATOM 700 C C . SER A 1 88 ? 18.736 -11.363 8.294 1.00 39.91 88 SER A C 1
ATOM 702 O O . SER A 1 88 ? 18.967 -12.355 8.984 1.00 39.91 88 SER A O 1
ATOM 704 N N . ALA A 1 89 ? 19.337 -11.160 7.116 1.00 39.09 89 ALA A N 1
ATOM 705 C CA . ALA A 1 89 ? 20.300 -12.072 6.499 1.00 39.09 89 ALA A CA 1
ATOM 706 C C . ALA A 1 89 ? 21.779 -11.676 6.712 1.00 39.09 89 ALA A C 1
ATOM 708 O O . ALA A 1 89 ? 22.646 -12.218 6.022 1.00 39.09 89 ALA A O 1
ATOM 709 N N . ILE A 1 90 ? 22.074 -10.753 7.638 1.00 37.50 90 ILE A N 1
ATOM 710 C CA . ILE A 1 90 ? 23.444 -10.335 7.995 1.00 37.50 90 ILE A CA 1
ATOM 711 C C . ILE A 1 90 ? 23.764 -10.730 9.436 1.00 37.50 90 ILE A C 1
ATOM 713 O O . ILE A 1 90 ? 22.943 -10.419 10.326 1.00 37.50 90 ILE A O 1
#

Organism: Citrus unshiu (NCBI:txid55188)

Radius of gyration: 13.88 Å; chains: 1; bounding box: 37×24×36 Å

Sequence (90 aa):
MICEELSNLPEDQVILEEWVYQCFEGGNLSQLVEGEEVDQRQLERIIKVALWCILDEPSLRPSMKKVLLMLEGPVEIPIPPNPTSFLSAI

Foldseek 3Di:
DVLVVLVPDDPVPHDPLLSLLVCLVVVNLVVVPVPDDDDSVLSNLVSLLVLLQPAPPNVSRDDPVVSVVSNVPPDDRDRRDRNCPVVVPD

InterPro domains:
  IPR051343 G-type lectin S-receptor-like kinases and EP1-like glycoproteins [PTHR47976] (9-79)